Protein AF-A0A933CL09-F1 (afdb_monomer)

Radius of gyration: 15.56 Å; Cα contacts (8 Å, |Δi|>4): 297; chains: 1; bounding box: 41×34×43 Å

Secondary structure (DSSP, 8-state):
----SS---SS--TTHHHHHHHHSTTPPEEEE-STTEEEEEEEEEETTEEEEEEEEEE-S----TTSS--S---SSEEEEEEEEESSSSHHHIIIIISTT-HHHHHHHHHHHH--SSSPEEE-SSSS-SEEEEEEGGGS-GGGHHHHHHHHHHHHHHHHHHTSHHHHHHHSPPP-

Nearest PDB structures (foldseek):
  6stt-assembly1_A  TM=3.235E-01  e=5.084E+00  Human adenovirus 29
  8ofr-assembly7_T  TM=2.698E-01  e=4.500E+00  Human adenovirus 25
  8ofr-assembly2_F  TM=2.686E-01  e=4.500E+00  Human adenovirus 25
  8ofr-assembly4_L  TM=2.657E-01  e=4.234E+00  Human adenovirus 25
  8ofr-assembly8_X  TM=2.652E-01  e=4.234E+00  Human adenovirus 25

Sequence (175 aa):
MPLRGLARPPIPSSWLRELAAGYLLGYPSRAECRGGRWGYRFEKRLRRHRAGFFVGFLTRAPKWRGGPFATPCAPPECVVFAFLEPTAGGLRKRLVEGEGGDFRRAYDLLTKYTARWPRWEFREAQGPPLLRRVSLHEFPARQRAKYARNFFKETLALVVRSGLPAELLARPGGR

Foldseek 3Di:
DDDPPFQAAPDDCPCFVVLLCVLLPPFDWDFDRPQQWGFIWGWDAQAPKIKTKTWGWRRDDRPDPPAQCVDDDDPGKGKMFIAMPPLDDDLLCQQAVDDPRLLVLLLVQQCVVDVDPPHWDADSRHDGRIMTMDHLVVDDPVCSRVVSSVVRNVVSVSSSVSCSSVVVSPRDHDD

pLDDT: mean 85.9, std 14.64, range [35.69, 98.0]

Solvent-accessible surface area (backbone atoms only — not comparable to full-atom values): 9871 Å² total; per-residue (Å²): 135,88,84,78,95,53,70,64,65,100,49,86,59,85,63,53,61,61,58,48,48,75,61,44,69,96,39,59,74,44,83,38,65,59,88,37,34,34,39,36,35,29,47,47,62,46,52,93,29,38,38,38,37,41,46,37,29,34,45,40,62,70,91,49,90,82,38,72,65,76,61,92,68,66,54,45,21,45,36,39,32,37,39,52,38,65,72,64,56,72,66,45,45,51,35,40,59,34,87,85,4,56,54,44,53,22,48,60,50,46,48,72,76,36,85,56,84,71,45,74,46,79,31,71,75,56,50,43,39,36,35,38,52,47,47,50,80,80,36,60,80,95,44,31,51,59,52,51,52,49,53,50,53,55,52,44,51,48,46,50,72,40,43,44,61,57,56,63,64,70,48,71,58,50,129

Mean predicted aligned error: 6.06 Å

Structure (mmCIF, N/CA/C/O backbone):
data_AF-A0A933CL09-F1
#
_entry.id   AF-A0A933CL09-F1
#
loop_
_atom_site.group_PDB
_atom_site.id
_atom_site.type_symbol
_atom_site.label_atom_id
_atom_site.label_alt_id
_atom_site.label_comp_id
_atom_site.label_asym_id
_atom_site.label_entity_id
_atom_site.label_seq_id
_atom_site.pdbx_PDB_ins_code
_atom_site.Cartn_x
_atom_site.Cartn_y
_atom_site.Cartn_z
_atom_site.occupancy
_atom_site.B_iso_or_equiv
_atom_site.auth_seq_id
_atom_site.auth_comp_id
_atom_site.auth_asym_id
_atom_site.auth_atom_id
_atom_site.pdbx_PDB_model_num
ATOM 1 N N . MET A 1 1 ? -17.451 -1.406 -18.256 1.00 35.69 1 MET A N 1
ATOM 2 C CA . MET A 1 1 ? -17.320 0.021 -18.637 1.00 35.69 1 MET A CA 1
ATOM 3 C C . MET A 1 1 ? -15.860 0.326 -18.974 1.00 35.69 1 MET A C 1
ATOM 5 O O . MET A 1 1 ? -15.036 0.291 -18.063 1.00 35.69 1 MET A O 1
ATOM 9 N N . PRO A 1 2 ? -15.494 0.547 -20.249 1.00 37.09 2 PRO A N 1
ATOM 10 C CA . PRO A 1 2 ? -14.119 0.852 -20.633 1.00 37.09 2 PRO A CA 1
ATOM 11 C C . PRO A 1 2 ? -13.776 2.328 -20.360 1.00 37.09 2 PRO A C 1
ATOM 13 O O . PRO A 1 2 ? -14.470 3.245 -20.782 1.00 37.09 2 PRO A O 1
ATOM 16 N N . LEU A 1 3 ? -12.675 2.547 -19.641 1.00 44.91 3 LEU A N 1
ATOM 17 C CA . LEU A 1 3 ? -12.162 3.851 -19.207 1.00 44.91 3 LEU A CA 1
ATOM 18 C C . LEU A 1 3 ? -11.497 4.599 -20.389 1.00 44.91 3 LEU A C 1
ATOM 20 O O . LEU A 1 3 ? -10.321 4.342 -20.664 1.00 44.91 3 LEU A O 1
ATOM 24 N N . ARG A 1 4 ? -12.211 5.472 -21.118 1.00 37.56 4 ARG A N 1
ATOM 25 C CA . ARG A 1 4 ? -11.632 6.359 -22.160 1.00 37.56 4 ARG A CA 1
ATOM 26 C C . ARG A 1 4 ? -11.108 7.668 -21.534 1.00 37.56 4 ARG A C 1
ATOM 28 O O . ARG A 1 4 ? -11.739 8.210 -20.636 1.00 37.56 4 ARG A O 1
ATOM 3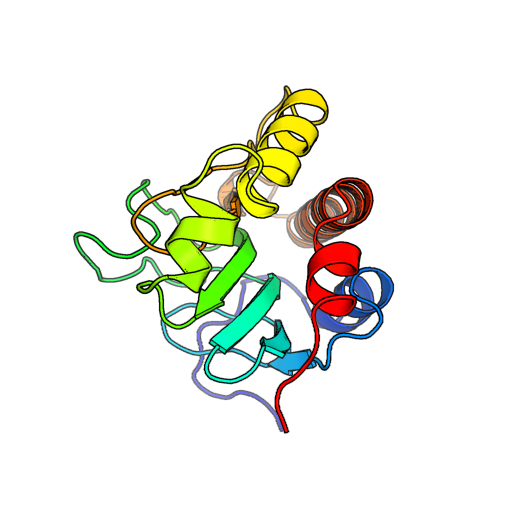5 N N . GLY A 1 5 ? -9.947 8.156 -21.989 1.00 49.12 5 GLY A N 1
ATOM 36 C CA . GLY A 1 5 ? -9.392 9.483 -21.644 1.00 49.12 5 GLY A CA 1
ATOM 37 C C . GLY A 1 5 ? -8.518 9.584 -20.382 1.00 49.12 5 GLY A C 1
ATOM 38 O O . GLY A 1 5 ? -7.959 10.642 -20.102 1.00 49.12 5 GLY A O 1
ATOM 39 N N . 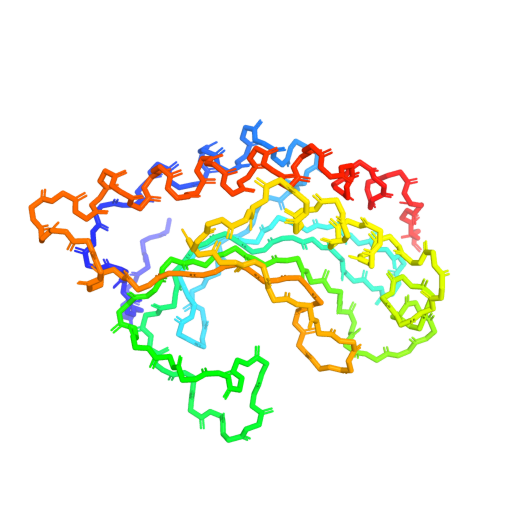LEU A 1 6 ? -8.358 8.501 -19.619 1.00 58.25 6 LEU A N 1
ATOM 40 C CA . LEU A 1 6 ? -7.544 8.488 -18.398 1.00 58.25 6 LEU A CA 1
ATOM 41 C C . LEU A 1 6 ? -6.155 7.934 -18.716 1.00 58.25 6 LEU A C 1
ATOM 43 O O . LEU A 1 6 ? -6.054 6.895 -19.367 1.00 58.25 6 LEU A O 1
ATOM 47 N N . ALA A 1 7 ? -5.098 8.624 -18.271 1.00 74.69 7 ALA A N 1
ATOM 48 C CA . ALA A 1 7 ? -3.725 8.145 -18.415 1.00 74.69 7 ALA A CA 1
ATOM 49 C C . ALA A 1 7 ? -3.626 6.762 -17.754 1.00 74.69 7 ALA A C 1
ATOM 51 O O . ALA A 1 7 ? -3.828 6.623 -16.549 1.00 74.69 7 ALA A O 1
ATOM 52 N N . ARG A 1 8 ? -3.421 5.728 -18.569 1.00 84.31 8 ARG A N 1
ATOM 53 C CA . ARG A 1 8 ? -3.253 4.345 -18.117 1.00 84.31 8 ARG A CA 1
ATOM 54 C C . ARG A 1 8 ? -1.772 4.089 -17.839 1.00 84.31 8 ARG A C 1
ATOM 56 O O . ARG A 1 8 ? -0.929 4.769 -18.427 1.00 84.31 8 ARG A O 1
ATOM 63 N N . PRO A 1 9 ? -1.428 3.120 -16.976 1.00 89.38 9 PRO A N 1
ATOM 64 C CA . PRO A 1 9 ? -0.048 2.663 -16.894 1.00 89.38 9 PRO A CA 1
ATOM 65 C C . PRO A 1 9 ? 0.405 2.119 -18.262 1.00 89.38 9 PRO A C 1
ATOM 67 O O . PRO A 1 9 ? -0.405 1.517 -18.970 1.00 89.38 9 PRO A O 1
ATOM 70 N N . PRO A 1 10 ? 1.686 2.273 -18.638 1.00 90.25 10 PRO A N 1
ATOM 71 C CA . PRO A 1 10 ? 2.214 1.815 -19.926 1.00 90.25 10 PRO A CA 1
ATOM 72 C C . PRO A 1 10 ? 2.480 0.297 -19.951 1.00 90.25 10 PRO A C 1
ATOM 74 O O . PRO A 1 10 ? 3.390 -0.165 -20.633 1.00 90.25 10 PRO A O 1
ATOM 77 N N . ILE A 1 11 ? 1.742 -0.484 -19.157 1.00 91.50 11 ILE A N 1
ATOM 78 C CA . ILE A 1 11 ? 1.872 -1.940 -19.054 1.00 91.50 11 ILE A CA 1
ATOM 79 C C . ILE A 1 11 ? 0.493 -2.599 -18.907 1.00 91.50 11 ILE A C 1
ATOM 81 O O . ILE A 1 11 ? -0.414 -1.985 -18.337 1.00 91.50 11 ILE A O 1
ATOM 85 N N . PRO A 1 12 ? 0.323 -3.859 -19.353 1.00 91.75 12 PRO A N 1
ATOM 86 C CA . PRO A 1 12 ? -0.889 -4.627 -19.087 1.00 91.75 12 PRO A CA 1
ATOM 87 C C . PRO A 1 12 ? -1.121 -4.810 -17.583 1.00 91.75 12 PRO A C 1
ATOM 89 O O . PRO A 1 12 ? -0.236 -5.266 -16.856 1.00 91.75 12 PRO A O 1
ATOM 92 N N . SER A 1 13 ? -2.325 -4.478 -17.120 1.00 91.44 13 SER A N 1
ATOM 93 C CA . SER A 1 13 ? -2.664 -4.396 -15.691 1.00 91.44 13 SER A CA 1
ATOM 94 C C . SER A 1 13 ? -4.053 -4.957 -15.349 1.00 91.44 13 SER A C 1
ATOM 96 O O . SER A 1 13 ? -4.591 -4.681 -14.276 1.00 91.44 13 SER A O 1
ATOM 98 N N . SER A 1 14 ? -4.645 -5.771 -16.233 1.00 92.88 14 SER A N 1
ATOM 99 C CA . SER A 1 14 ? -5.938 -6.441 -15.995 1.00 92.88 14 SER A CA 1
ATOM 100 C C . SER A 1 14 ? -5.918 -7.358 -14.765 1.00 92.88 14 SER A C 1
ATOM 102 O O . SER A 1 14 ? -6.913 -7.444 -14.052 1.00 92.88 14 SER A O 1
ATOM 104 N N . TRP A 1 15 ? -4.763 -7.958 -14.463 1.00 95.62 15 TRP A N 1
ATOM 105 C CA . TRP A 1 15 ? -4.525 -8.835 -13.309 1.00 95.62 15 TRP A CA 1
ATOM 106 C C . TRP A 1 15 ? -4.554 -8.117 -11.951 1.00 95.62 15 TRP A C 1
ATOM 108 O O . TRP A 1 15 ? -4.635 -8.770 -10.913 1.00 95.62 15 TRP A O 1
ATOM 118 N N . LEU A 1 16 ? -4.453 -6.784 -11.924 1.00 97.38 16 LEU A N 1
ATOM 119 C CA . LEU A 1 16 ? -4.204 -6.028 -10.693 1.00 97.38 16 LEU A CA 1
ATOM 120 C C . LEU A 1 16 ? -5.327 -6.182 -9.662 1.00 97.38 16 LEU A C 1
ATOM 122 O O . LEU A 1 16 ? -5.054 -6.341 -8.473 1.00 97.38 16 LEU A O 1
ATOM 126 N N . ARG A 1 17 ? -6.586 -6.136 -10.115 1.00 97.44 17 ARG A N 1
ATOM 127 C CA . ARG A 1 17 ? -7.751 -6.233 -9.226 1.00 97.44 17 ARG A CA 1
ATOM 128 C C . ARG A 1 17 ? -7.815 -7.590 -8.547 1.00 97.44 17 ARG A C 1
ATOM 130 O O . ARG A 1 17 ? -7.988 -7.643 -7.338 1.00 97.44 17 ARG A O 1
ATOM 137 N N . GLU A 1 18 ? -7.702 -8.651 -9.336 1.00 97.62 18 GLU A N 1
ATOM 138 C CA . GLU A 1 18 ? -7.786 -10.031 -8.861 1.00 97.62 18 GLU A CA 1
ATOM 139 C C . GLU A 1 18 ? -6.641 -10.344 -7.900 1.00 97.62 18 GLU A C 1
ATOM 141 O O . GLU A 1 18 ? -6.884 -10.829 -6.797 1.00 97.62 18 GLU A O 1
ATOM 146 N N . LEU A 1 19 ? -5.412 -9.949 -8.263 1.00 97.75 19 LEU A N 1
ATOM 147 C CA . LEU A 1 19 ? -4.256 -10.065 -7.380 1.00 97.75 19 LEU A CA 1
ATOM 148 C C . LEU A 1 19 ? -4.531 -9.390 -6.032 1.00 97.75 19 LEU A C 1
ATOM 150 O O . LEU A 1 19 ? -4.370 -10.020 -4.996 1.00 97.75 19 LEU A O 1
ATOM 154 N N . ALA A 1 20 ? -4.955 -8.125 -6.035 1.00 98.00 20 ALA A N 1
ATOM 155 C CA . ALA A 1 20 ? -5.194 -7.378 -4.804 1.00 98.00 20 ALA A CA 1
ATOM 156 C C . ALA A 1 20 ? -6.365 -7.931 -3.978 1.00 98.00 20 ALA A C 1
ATOM 158 O O . ALA A 1 20 ? -6.265 -7.990 -2.753 1.00 98.00 20 ALA A O 1
ATOM 159 N N . ALA A 1 21 ? -7.436 -8.386 -4.632 1.00 97.44 21 ALA A N 1
ATOM 160 C CA . ALA A 1 21 ? -8.586 -8.994 -3.970 1.00 97.44 21 ALA A CA 1
ATOM 161 C C . ALA A 1 21 ? -8.214 -10.276 -3.211 1.00 97.44 21 ALA A C 1
ATOM 163 O O . ALA A 1 21 ? -8.748 -10.500 -2.129 1.00 97.44 21 ALA A O 1
ATOM 164 N N . GLY A 1 22 ? -7.261 -11.066 -3.721 1.00 97.38 22 GLY A N 1
ATOM 165 C CA . GLY A 1 22 ? -6.762 -12.260 -3.029 1.00 97.38 22 GLY A CA 1
ATOM 166 C C . GLY A 1 22 ? -6.040 -11.971 -1.706 1.00 97.38 22 GLY A C 1
ATOM 167 O O . GLY A 1 22 ? -5.999 -12.837 -0.839 1.00 97.38 22 GLY A O 1
ATOM 168 N N . TYR A 1 23 ? -5.501 -10.760 -1.522 1.00 98.00 23 TYR A N 1
ATOM 169 C CA . TYR A 1 23 ? -4.834 -10.345 -0.278 1.00 98.00 23 TYR A CA 1
ATOM 170 C C . TYR A 1 23 ? -5.736 -9.510 0.638 1.00 98.00 23 TYR A C 1
ATOM 172 O O . TYR A 1 23 ? -5.621 -9.584 1.857 1.00 98.00 23 TYR A O 1
ATOM 180 N N . LEU A 1 24 ? -6.628 -8.697 0.072 1.00 97.56 24 LEU A N 1
ATOM 181 C CA . LEU A 1 24 ? -7.480 -7.757 0.808 1.00 97.56 24 LEU A CA 1
ATOM 182 C C . LEU A 1 24 ? -8.902 -8.307 0.978 1.00 97.56 24 LEU A C 1
ATOM 184 O O . LEU A 1 24 ? -9.890 -7.622 0.702 1.00 97.56 24 LEU A O 1
ATOM 188 N N . LEU A 1 25 ? -8.998 -9.562 1.422 1.00 94.75 25 LEU A N 1
ATOM 189 C CA . LEU A 1 25 ? -10.267 -10.250 1.658 1.00 94.75 25 LEU A CA 1
ATOM 190 C C . LEU A 1 25 ? -11.148 -9.453 2.631 1.00 94.75 25 LEU A C 1
ATOM 192 O O . LEU A 1 25 ? -10.664 -8.884 3.604 1.00 94.75 25 LEU A O 1
ATOM 196 N N . GLY A 1 26 ? -12.451 -9.389 2.350 1.00 93.12 26 GLY A N 1
ATOM 197 C CA . GLY A 1 26 ? -13.418 -8.629 3.152 1.00 93.12 26 GLY A CA 1
ATOM 198 C C . GLY A 1 26 ? -13.515 -7.135 2.816 1.00 93.12 26 GLY A C 1
ATOM 199 O O . GLY A 1 26 ? -14.426 -6.468 3.308 1.00 93.12 26 GLY A O 1
ATOM 200 N N . TYR A 1 27 ? -12.649 -6.602 1.947 1.00 96.38 27 TYR A N 1
ATOM 201 C CA . TYR A 1 27 ? -12.769 -5.230 1.453 1.00 96.38 27 TYR A CA 1
ATOM 202 C C . TYR A 1 27 ? -13.465 -5.170 0.087 1.00 96.38 27 TYR A C 1
ATOM 204 O O . TYR A 1 27 ? -12.954 -5.734 -0.886 1.00 96.38 27 TYR A O 1
ATOM 212 N N . PRO A 1 28 ? -14.578 -4.428 -0.058 1.00 94.81 28 PRO A N 1
ATOM 213 C CA . PRO A 1 28 ? -15.151 -4.172 -1.371 1.00 94.81 28 PRO A CA 1
ATOM 214 C C . PRO A 1 28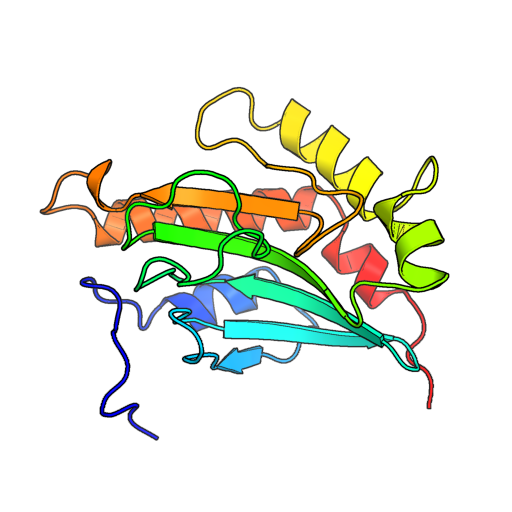 ? -14.192 -3.323 -2.216 1.00 94.81 28 PRO A C 1
ATOM 216 O O . PRO A 1 28 ? -13.642 -2.318 -1.757 1.00 94.81 28 PRO A O 1
ATOM 219 N N . SER A 1 29 ? -14.006 -3.732 -3.474 1.00 96.12 29 SER A N 1
ATOM 220 C CA . SER A 1 29 ? -13.111 -3.058 -4.417 1.00 96.12 29 SER A CA 1
ATOM 221 C C . SER A 1 29 ? -13.858 -2.056 -5.301 1.00 96.12 29 SER A C 1
ATOM 223 O O . SER A 1 29 ? -14.891 -2.403 -5.877 1.00 96.12 29 SER A O 1
ATOM 225 N N . ARG A 1 30 ? -13.288 -0.871 -5.531 1.00 95.75 30 ARG A N 1
ATOM 226 C CA . ARG A 1 30 ? -13.777 0.130 -6.491 1.00 95.75 30 ARG A CA 1
ATOM 227 C C . ARG A 1 30 ? -12.635 0.629 -7.372 1.00 95.75 30 ARG A C 1
ATOM 229 O O . ARG A 1 30 ? -11.574 0.971 -6.866 1.00 95.75 30 ARG A O 1
ATOM 236 N N . ALA A 1 31 ? -12.855 0.722 -8.683 1.00 94.75 31 ALA A N 1
ATOM 237 C CA . ALA A 1 31 ? -11.877 1.321 -9.591 1.00 94.75 31 ALA A CA 1
ATOM 238 C C . ALA A 1 31 ? -11.673 2.818 -9.282 1.00 94.75 31 ALA A C 1
ATOM 240 O O . ALA A 1 31 ? -12.639 3.565 -9.107 1.00 94.75 31 ALA A O 1
ATOM 241 N N . GLU A 1 32 ? -10.419 3.265 -9.259 1.00 91.62 32 GLU A N 1
ATOM 242 C CA . GLU A 1 32 ? -10.035 4.667 -9.105 1.00 91.62 32 GLU A CA 1
ATOM 243 C C . GLU A 1 32 ? -9.103 5.071 -10.248 1.00 91.62 32 GLU A C 1
ATOM 245 O O . GLU A 1 32 ? -8.039 4.491 -10.452 1.00 91.62 32 GLU A O 1
ATOM 250 N N . CYS A 1 33 ? -9.529 6.070 -11.018 1.00 88.56 33 CYS A N 1
ATOM 251 C CA . CYS A 1 33 ? -8.801 6.553 -12.190 1.00 88.56 33 CYS A CA 1
ATOM 252 C C . CYS A 1 33 ? -8.689 8.092 -12.219 1.00 88.56 33 CYS A C 1
ATOM 254 O O . CYS A 1 33 ? -8.598 8.697 -13.283 1.00 88.56 33 CYS A O 1
ATOM 256 N N . ARG A 1 34 ? -8.787 8.754 -11.057 1.00 84.00 34 ARG A N 1
ATOM 257 C CA . ARG A 1 34 ? -8.826 10.223 -10.930 1.00 84.00 34 ARG A CA 1
ATOM 258 C C . ARG A 1 34 ? -7.515 10.767 -10.364 1.00 84.00 34 ARG A C 1
ATOM 260 O O . ARG A 1 34 ? -6.805 10.076 -9.643 1.00 84.00 34 ARG A O 1
ATOM 267 N N . GLY A 1 35 ? -7.200 12.026 -10.680 1.00 78.94 35 GLY A N 1
ATOM 268 C CA . GLY A 1 35 ? -6.068 12.741 -10.073 1.00 78.94 35 GLY A CA 1
ATOM 269 C C . GLY A 1 35 ? -4.692 12.138 -10.373 1.00 78.94 35 GLY A C 1
ATOM 270 O O . GLY A 1 35 ? -3.792 12.247 -9.550 1.00 78.94 35 GLY A O 1
ATOM 271 N N . GLY A 1 36 ? -4.534 11.462 -11.517 1.00 86.62 36 GLY A N 1
ATOM 272 C CA . GLY A 1 36 ? -3.291 10.772 -11.876 1.00 86.62 36 GLY A CA 1
ATOM 273 C C . GLY A 1 36 ? -3.126 9.391 -11.235 1.00 86.62 36 GLY A C 1
ATOM 274 O O . GLY A 1 36 ? -2.138 8.724 -11.520 1.00 86.62 36 GLY A O 1
ATOM 275 N N . ARG A 1 37 ? -4.084 8.921 -10.429 1.00 90.06 37 ARG A N 1
ATOM 276 C CA . ARG A 1 37 ? -4.130 7.533 -9.952 1.00 90.06 37 ARG A CA 1
ATOM 277 C C . ARG A 1 37 ? -4.854 6.659 -10.965 1.00 90.06 37 ARG A C 1
ATOM 279 O O . ARG A 1 37 ? -5.876 7.081 -11.495 1.00 90.06 37 ARG A O 1
ATOM 286 N N . TRP A 1 38 ? -4.352 5.453 -11.201 1.00 94.06 38 TRP A N 1
ATOM 287 C CA . TRP A 1 38 ? -5.031 4.397 -11.952 1.00 94.06 38 TRP A CA 1
ATOM 288 C C . TRP A 1 38 ? -4.913 3.086 -11.176 1.00 94.06 38 TRP A C 1
ATOM 290 O O . TRP A 1 38 ? -3.805 2.609 -10.952 1.00 94.06 38 TRP A O 1
ATOM 300 N N . GLY A 1 39 ? -6.021 2.501 -10.733 1.00 96.06 39 GLY A N 1
ATOM 301 C CA . GLY A 1 39 ? -5.997 1.282 -9.928 1.00 96.06 39 GLY A CA 1
ATOM 302 C C . GLY A 1 39 ? -7.313 1.022 -9.213 1.00 96.06 39 GLY A C 1
ATOM 303 O O . GLY A 1 39 ? -8.386 1.333 -9.735 1.00 96.06 39 GLY A O 1
ATOM 304 N N . TYR A 1 40 ? -7.223 0.459 -8.011 1.00 97.44 40 TYR A N 1
ATOM 305 C CA . TYR A 1 40 ? -8.375 0.041 -7.221 1.00 97.44 40 TYR A CA 1
ATOM 306 C C . TYR A 1 40 ? -8.231 0.468 -5.761 1.00 97.44 40 TYR A C 1
ATOM 308 O O . TYR A 1 40 ? -7.160 0.342 -5.168 1.00 97.44 40 TYR A O 1
ATOM 316 N N . ARG A 1 41 ? -9.334 0.942 -5.181 1.00 97.19 41 ARG A N 1
ATOM 317 C CA . ARG A 1 41 ? -9.503 1.128 -3.739 1.00 97.19 41 ARG A CA 1
ATOM 318 C C . ARG A 1 41 ? -10.201 -0.084 -3.150 1.00 97.19 41 ARG A C 1
ATOM 320 O O . ARG A 1 41 ? -11.175 -0.557 -3.726 1.00 97.19 41 ARG A O 1
ATOM 327 N N . PHE A 1 42 ? -9.740 -0.519 -1.993 1.00 97.94 42 PHE A N 1
ATOM 328 C CA . PHE A 1 42 ? -10.314 -1.571 -1.167 1.00 97.94 42 PHE A CA 1
ATOM 329 C C . PHE A 1 42 ? -10.651 -0.930 0.170 1.00 97.94 42 PHE A C 1
ATOM 331 O O . PHE A 1 42 ? -9.737 -0.597 0.921 1.00 97.94 42 PHE A O 1
ATOM 338 N N . GLU A 1 43 ? -11.928 -0.652 0.435 1.00 95.69 43 GLU A N 1
ATOM 339 C CA . GLU A 1 43 ? -12.293 0.272 1.516 1.00 95.69 43 GLU A CA 1
ATOM 340 C C . GLU A 1 43 ? -13.481 -0.178 2.354 1.00 95.69 43 GLU A C 1
ATOM 342 O O . GLU A 1 43 ? -14.441 -0.748 1.850 1.00 95.69 43 GLU A O 1
ATOM 347 N N . LYS A 1 44 ? -13.425 0.124 3.651 1.00 93.06 44 LYS A N 1
ATOM 348 C CA . LYS A 1 44 ? -14.512 -0.094 4.603 1.00 93.06 44 LYS A CA 1
ATOM 349 C C . LYS A 1 44 ? -14.893 1.229 5.257 1.00 93.06 44 LYS A C 1
ATOM 351 O O . LYS A 1 44 ? -14.052 2.095 5.516 1.00 93.06 44 LYS A O 1
ATOM 356 N N . ARG A 1 45 ? -16.179 1.372 5.572 1.00 91.31 45 ARG A N 1
ATOM 357 C CA . ARG A 1 45 ? -16.691 2.487 6.368 1.00 91.31 45 ARG A CA 1
ATOM 358 C C . ARG A 1 45 ? -16.500 2.227 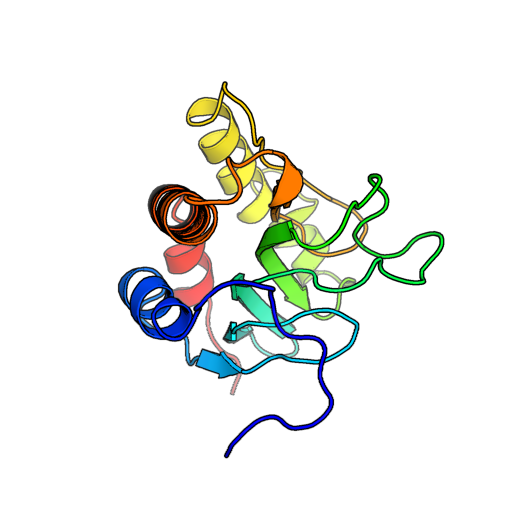7.867 1.00 91.31 45 ARG A C 1
ATOM 360 O O . ARG A 1 45 ? -16.960 1.219 8.395 1.00 91.31 45 ARG A O 1
ATOM 367 N N . LEU A 1 46 ? -15.872 3.179 8.552 1.00 87.00 46 LEU A N 1
ATOM 368 C CA . LEU A 1 46 ? -15.672 3.220 10.001 1.00 87.00 46 LEU A CA 1
ATOM 369 C C . LEU A 1 46 ? -16.453 4.413 10.580 1.00 87.00 46 LEU A C 1
ATOM 371 O O . LEU A 1 46 ? -15.913 5.503 10.790 1.00 87.00 46 LEU A O 1
ATOM 375 N N . ARG A 1 47 ? -17.761 4.232 10.802 1.00 84.50 47 ARG A N 1
ATOM 376 C CA . ARG A 1 47 ? -18.710 5.303 11.180 1.00 84.50 47 ARG A CA 1
ATOM 377 C C . ARG A 1 47 ? -18.710 6.450 10.150 1.00 84.50 47 ARG A C 1
ATOM 379 O O . ARG A 1 47 ? -19.170 6.277 9.023 1.00 84.50 47 ARG A O 1
ATOM 386 N N . ARG A 1 48 ? -18.182 7.621 10.526 1.00 86.56 48 ARG A N 1
ATOM 387 C CA . ARG A 1 48 ? -18.031 8.813 9.670 1.00 86.56 48 ARG A CA 1
ATOM 388 C C . ARG A 1 48 ? -16.735 8.818 8.845 1.00 86.56 48 ARG A C 1
ATOM 390 O O . ARG A 1 48 ? -16.517 9.752 8.086 1.00 86.56 48 ARG A O 1
ATOM 397 N N . HIS A 1 49 ? -15.897 7.792 8.985 1.00 89.75 49 HIS A N 1
ATOM 398 C CA . HIS A 1 49 ? -14.605 7.685 8.309 1.00 89.75 49 HIS A CA 1
ATOM 399 C C . HIS A 1 49 ? -14.610 6.550 7.285 1.00 89.75 49 HIS A C 1
ATOM 401 O O . HIS A 1 49 ? -15.458 5.653 7.318 1.00 89.75 49 HIS A O 1
ATOM 407 N N . ARG A 1 50 ? -13.625 6.563 6.393 1.00 92.56 50 ARG A N 1
ATOM 408 C CA . ARG A 1 50 ? -13.287 5.456 5.500 1.00 92.56 50 ARG A CA 1
ATOM 409 C C . ARG A 1 50 ? -11.837 5.088 5.716 1.00 92.56 50 ARG A C 1
ATOM 411 O O . ARG A 1 50 ? -10.986 5.967 5.799 1.00 92.56 50 ARG A O 1
ATOM 418 N N . ALA A 1 51 ? -11.566 3.799 5.797 1.00 93.94 51 ALA A N 1
ATOM 419 C CA . ALA A 1 51 ? -10.210 3.289 5.866 1.00 93.94 51 ALA A CA 1
ATOM 420 C C . ALA A 1 51 ? -10.049 2.161 4.862 1.00 93.94 51 ALA A C 1
ATOM 422 O O . ALA A 1 51 ? -11.010 1.451 4.544 1.00 93.94 51 ALA A O 1
ATOM 423 N N . GLY A 1 52 ? -8.837 1.994 4.363 1.00 96.00 52 GLY A N 1
ATOM 424 C CA . GLY A 1 52 ? -8.581 0.967 3.377 1.00 96.00 52 GLY A CA 1
ATOM 425 C C . GLY A 1 52 ? -7.260 1.150 2.674 1.00 96.00 52 GLY A C 1
ATOM 426 O O . GLY A 1 52 ? -6.348 1.798 3.182 1.00 96.00 52 GLY A O 1
ATOM 427 N N . PHE A 1 53 ? -7.186 0.570 1.485 1.00 97.94 53 PHE A N 1
ATOM 428 C CA . PHE A 1 53 ? -5.971 0.485 0.699 1.00 97.94 53 PHE A CA 1
ATOM 429 C C . PHE A 1 53 ? -6.234 0.924 -0.733 1.00 97.94 53 PHE A C 1
ATOM 431 O O . PHE A 1 53 ? -7.271 0.606 -1.314 1.00 97.94 53 PHE A O 1
ATOM 438 N N . PHE A 1 54 ? -5.284 1.635 -1.320 1.00 97.25 54 PHE A N 1
ATOM 439 C CA . PHE A 1 54 ? -5.203 1.814 -2.760 1.00 97.25 54 PHE A CA 1
ATOM 440 C C . PHE A 1 54 ? -4.084 0.939 -3.305 1.00 97.25 54 PHE A C 1
ATOM 442 O O . PHE A 1 54 ? -2.991 0.899 -2.740 1.00 97.25 54 PHE A O 1
ATOM 449 N N . VAL A 1 55 ? -4.358 0.280 -4.427 1.00 98.00 55 VAL A N 1
ATOM 450 C CA . VAL A 1 55 ? -3.405 -0.557 -5.150 1.00 98.00 55 VAL A CA 1
ATOM 451 C C . VAL A 1 55 ? -3.455 -0.162 -6.619 1.00 98.00 55 VAL A C 1
ATOM 453 O O . VAL A 1 55 ? -4.496 -0.290 -7.272 1.00 98.00 55 VAL A O 1
ATOM 456 N N . GLY A 1 56 ? -2.340 0.328 -7.154 1.00 96.75 56 GLY A N 1
ATOM 457 C CA . GLY A 1 56 ? -2.259 0.682 -8.564 1.00 96.75 56 GLY A CA 1
ATOM 458 C C . GLY A 1 56 ? -1.076 1.555 -8.909 1.00 96.75 56 GLY A C 1
ATOM 459 O O . GLY A 1 56 ? 0.016 1.368 -8.393 1.00 96.75 56 GLY A O 1
ATOM 460 N N . PHE A 1 57 ? -1.289 2.482 -9.829 1.00 95.00 57 PHE A N 1
ATOM 461 C CA . PHE A 1 57 ? -0.238 3.265 -10.446 1.00 95.00 57 PHE A CA 1
ATOM 462 C C . PHE A 1 57 ? -0.479 4.758 -10.272 1.00 95.00 57 PHE A C 1
ATOM 464 O O . PHE A 1 57 ? -1.614 5.235 -10.378 1.00 95.00 57 PHE A O 1
ATOM 471 N N . LEU A 1 58 ? 0.606 5.501 -10.081 1.00 91.81 58 LEU A N 1
ATOM 472 C CA . LEU A 1 58 ? 0.642 6.928 -10.375 1.00 91.81 58 LEU A CA 1
ATOM 473 C C . LEU A 1 58 ? 1.038 7.078 -11.843 1.00 91.81 58 LEU A C 1
ATOM 475 O O . LEU A 1 58 ? 2.051 6.543 -12.275 1.00 91.81 58 LEU A O 1
ATOM 479 N N . THR A 1 59 ? 0.218 7.770 -12.623 1.00 89.81 59 THR A N 1
ATOM 480 C CA . THR A 1 59 ? 0.357 7.923 -14.085 1.00 89.81 59 THR A CA 1
ATOM 481 C C . THR A 1 59 ? 0.686 9.353 -14.496 1.00 89.81 59 THR A C 1
ATOM 483 O O . THR A 1 59 ? 1.024 9.613 -15.647 1.00 89.81 59 THR A O 1
ATOM 486 N N . ARG A 1 60 ? 0.595 10.293 -13.554 1.00 82.75 60 ARG A N 1
ATOM 487 C CA . ARG A 1 60 ? 0.990 11.693 -13.703 1.00 82.75 60 ARG A CA 1
ATOM 488 C C . ARG A 1 60 ? 1.584 12.166 -12.392 1.00 82.75 60 ARG A C 1
ATOM 490 O O . ARG A 1 60 ? 1.168 11.695 -11.333 1.00 82.75 60 ARG A O 1
ATOM 497 N N . ALA A 1 61 ? 2.519 13.108 -12.474 1.00 72.50 61 ALA A N 1
ATOM 498 C CA . ALA A 1 61 ? 3.041 13.742 -11.282 1.00 72.50 61 ALA A CA 1
ATOM 499 C C . ALA A 1 61 ? 1.869 14.499 -10.641 1.00 72.50 61 ALA A C 1
ATOM 501 O O . ALA A 1 61 ? 1.138 15.203 -11.353 1.00 72.50 61 ALA A O 1
ATOM 502 N N . PRO A 1 62 ? 1.614 14.329 -9.337 1.00 63.84 62 PRO A N 1
ATOM 503 C CA . PRO A 1 62 ? 0.603 15.132 -8.677 1.00 63.84 62 PRO A CA 1
ATOM 504 C C . PRO A 1 62 ? 0.987 16.612 -8.832 1.00 63.84 62 PRO A C 1
ATOM 506 O O . PRO A 1 62 ? 2.078 17.010 -8.446 1.00 63.84 62 PRO A O 1
ATOM 509 N N . LYS A 1 63 ? 0.090 17.444 -9.384 1.00 54.97 63 LYS A N 1
ATOM 510 C CA . LYS A 1 63 ? 0.304 18.900 -9.569 1.00 54.97 63 LYS A CA 1
ATOM 511 C C . LYS A 1 63 ? 0.395 19.691 -8.247 1.00 54.97 63 LYS A C 1
ATOM 513 O O . LYS A 1 63 ? 0.383 20.917 -8.254 1.00 54.97 63 LYS A O 1
ATOM 518 N N . TRP A 1 64 ? 0.437 19.009 -7.110 1.00 50.81 64 TRP A N 1
ATOM 519 C CA . TRP A 1 64 ? 0.278 19.602 -5.792 1.00 50.81 64 TRP A CA 1
ATOM 520 C C . TRP A 1 64 ? 1.647 19.895 -5.174 1.00 50.81 64 TRP A C 1
ATOM 522 O O . TRP A 1 64 ? 2.321 18.972 -4.717 1.00 50.81 64 TRP A O 1
ATOM 532 N N . ARG A 1 65 ? 2.033 21.177 -5.085 1.00 39.81 65 ARG A N 1
ATOM 533 C CA . ARG A 1 65 ? 3.015 21.611 -4.077 1.00 39.81 65 ARG A CA 1
ATOM 534 C C . ARG A 1 65 ? 2.381 21.335 -2.705 1.00 39.81 65 ARG A C 1
ATOM 536 O O . ARG A 1 65 ? 1.338 21.901 -2.406 1.00 39.81 65 ARG A O 1
ATOM 543 N N . GLY A 1 66 ? 2.938 20.406 -1.927 1.00 46.09 66 GLY A N 1
ATOM 544 C CA . GLY A 1 66 ? 2.392 20.018 -0.614 1.00 46.09 66 GLY A CA 1
ATOM 545 C C . GLY A 1 66 ? 1.283 18.956 -0.635 1.00 46.09 66 GLY A C 1
ATOM 546 O O . GLY A 1 66 ? 0.584 18.774 0.355 1.00 46.09 66 GLY A O 1
ATOM 547 N N . GLY A 1 67 ? 1.094 18.240 -1.749 1.00 46.94 67 GLY A N 1
ATOM 548 C CA . GLY A 1 67 ? 0.190 17.087 -1.781 1.00 46.94 67 GLY A CA 1
ATOM 549 C C . GLY A 1 67 ? 0.712 15.903 -0.956 1.00 46.94 67 GLY A C 1
ATOM 550 O O . GLY A 1 67 ? 1.870 15.885 -0.541 1.00 46.94 67 GLY A O 1
ATOM 551 N N . PRO A 1 68 ? -0.094 14.840 -0.788 1.00 49.97 68 PRO A N 1
ATOM 552 C CA . PRO A 1 68 ? 0.250 13.659 -0.003 1.00 49.97 68 PRO A CA 1
ATOM 553 C C . PRO A 1 68 ? 1.320 12.782 -0.676 1.00 49.97 68 PRO A C 1
ATOM 555 O O . PRO A 1 68 ? 1.276 11.574 -0.537 1.00 49.97 68 PRO A O 1
ATOM 558 N N . PHE A 1 69 ? 2.222 13.342 -1.477 1.00 53.75 69 PHE A N 1
ATOM 559 C CA . PHE A 1 69 ? 3.344 12.694 -2.157 1.00 53.75 69 PHE A CA 1
ATOM 560 C C . PHE A 1 69 ? 4.457 13.743 -2.320 1.00 53.75 69 PHE A C 1
ATOM 562 O O . PHE A 1 69 ? 4.859 14.056 -3.434 1.00 53.75 69 PHE A O 1
ATOM 569 N N . ALA A 1 70 ? 4.876 14.360 -1.209 1.00 47.00 70 ALA A N 1
ATOM 570 C CA . ALA A 1 70 ? 5.876 15.436 -1.183 1.00 47.00 70 ALA A CA 1
ATOM 571 C C . ALA A 1 70 ? 7.275 14.988 -1.656 1.00 47.00 70 ALA A C 1
ATOM 573 O O . ALA A 1 70 ? 8.110 15.811 -2.016 1.00 47.00 70 ALA A O 1
ATOM 574 N N . THR A 1 71 ? 7.519 13.682 -1.683 1.00 58.06 71 THR A N 1
ATOM 575 C CA . THR A 1 71 ? 8.723 13.062 -2.227 1.00 58.06 71 THR A CA 1
ATOM 576 C C . THR A 1 71 ? 8.695 13.130 -3.767 1.00 58.06 71 THR A C 1
ATOM 578 O O . THR A 1 71 ? 7.650 12.808 -4.346 1.00 58.06 71 THR A O 1
ATOM 581 N N . PRO A 1 72 ? 9.801 13.487 -4.458 1.00 64.44 72 PRO A N 1
ATOM 582 C CA . PRO A 1 72 ? 9.848 13.539 -5.920 1.00 64.44 72 PRO A CA 1
ATOM 583 C C . PRO A 1 72 ? 9.232 12.284 -6.550 1.00 64.44 72 PRO A C 1
ATOM 585 O O . PRO A 1 72 ? 9.475 11.160 -6.105 1.00 64.44 72 PRO A O 1
ATOM 588 N N . CYS A 1 73 ? 8.352 12.485 -7.527 1.00 68.00 73 CYS A N 1
ATOM 589 C CA . CYS A 1 73 ? 7.622 11.428 -8.213 1.00 68.00 73 CYS A CA 1
ATOM 590 C C . CYS A 1 73 ? 8.001 11.475 -9.690 1.00 68.00 73 CYS A C 1
ATOM 592 O O . CYS A 1 73 ? 7.871 12.527 -10.319 1.00 68.00 73 CYS A O 1
ATOM 594 N N . ALA A 1 74 ? 8.433 10.340 -10.240 1.00 78.25 74 ALA A N 1
ATOM 595 C CA . ALA A 1 74 ? 8.741 10.175 -11.659 1.00 78.25 74 ALA A CA 1
ATOM 596 C C . ALA A 1 74 ? 7.793 9.125 -12.260 1.00 78.25 74 ALA A C 1
ATOM 598 O O . ALA A 1 74 ? 8.185 7.967 -12.453 1.00 78.25 74 ALA A O 1
ATOM 599 N N . PRO A 1 75 ? 6.522 9.496 -12.520 1.00 82.75 75 PRO A N 1
ATOM 600 C CA . PRO A 1 75 ? 5.562 8.575 -13.093 1.00 82.75 75 PRO A CA 1
ATOM 601 C C . PRO A 1 75 ? 6.045 8.006 -14.439 1.00 82.75 75 PRO A C 1
ATOM 603 O O . PRO A 1 75 ? 6.746 8.683 -15.195 1.00 82.75 75 PRO A O 1
ATOM 606 N N . PRO A 1 76 ? 5.618 6.782 -14.780 1.00 90.50 76 PRO A N 1
ATOM 607 C CA . PRO A 1 76 ? 4.653 5.987 -14.031 1.00 90.50 76 PRO A CA 1
ATOM 608 C C . PRO A 1 76 ? 5.283 5.212 -12.865 1.00 90.50 76 PRO A C 1
ATOM 610 O O . PRO A 1 76 ? 6.331 4.594 -13.018 1.00 90.50 76 PRO A O 1
ATOM 613 N N . GLU A 1 77 ? 4.621 5.208 -11.708 1.00 93.00 77 GLU A N 1
ATOM 614 C CA . GLU A 1 77 ? 5.072 4.500 -10.498 1.00 93.00 77 GLU A CA 1
ATOM 615 C C . GLU A 1 77 ? 4.056 3.439 -10.089 1.00 93.00 77 GLU A C 1
ATOM 617 O O . GLU A 1 77 ? 2.850 3.691 -10.135 1.00 93.00 77 GLU A O 1
ATOM 622 N N . CYS A 1 78 ? 4.526 2.275 -9.643 1.00 95.50 78 CYS A N 1
ATOM 623 C CA . CYS A 1 78 ? 3.700 1.347 -8.878 1.00 95.50 78 CYS A CA 1
ATOM 624 C C . CYS A 1 78 ? 3.521 1.906 -7.467 1.00 95.50 78 CYS A C 1
ATOM 626 O O . CYS A 1 78 ? 4.482 2.386 -6.871 1.00 95.50 78 CYS A O 1
ATOM 628 N N . VAL A 1 79 ? 2.316 1.818 -6.911 1.00 94.81 79 VAL A N 1
ATOM 629 C CA . VAL A 1 79 ? 2.010 2.355 -5.589 1.00 94.81 79 VAL A CA 1
ATOM 630 C C . VAL A 1 79 ? 0.988 1.497 -4.842 1.00 94.81 79 VAL A C 1
ATOM 632 O O . VAL A 1 79 ? -0.050 1.097 -5.376 1.00 94.81 79 VAL A O 1
ATOM 635 N N . VAL A 1 80 ? 1.275 1.254 -3.568 1.00 96.75 80 VAL A N 1
ATOM 636 C CA . VAL A 1 80 ? 0.321 0.741 -2.587 1.00 96.75 80 VAL A CA 1
ATOM 637 C C . VAL A 1 80 ? 0.317 1.689 -1.405 1.00 96.75 80 VAL A C 1
ATOM 639 O O . VAL A 1 80 ? 1.378 2.030 -0.885 1.00 96.75 80 VAL A O 1
ATOM 642 N N . PHE A 1 81 ? -0.859 2.118 -0.965 1.00 95.50 81 PHE A N 1
ATOM 643 C CA . PHE A 1 81 ? -0.964 2.907 0.255 1.00 95.50 81 PHE A CA 1
ATOM 644 C C . PHE A 1 81 ? -2.173 2.517 1.084 1.00 95.50 81 PHE A C 1
ATOM 646 O O . PHE A 1 81 ? -3.218 2.179 0.533 1.00 95.50 81 PHE A O 1
ATOM 653 N N . ALA A 1 82 ? -2.036 2.606 2.403 1.00 96.31 82 ALA A N 1
ATOM 654 C CA . ALA A 1 82 ? -3.158 2.537 3.323 1.00 96.31 82 ALA A CA 1
ATOM 655 C C . ALA A 1 82 ? -3.621 3.963 3.640 1.00 96.31 82 ALA A C 1
ATOM 657 O O . ALA A 1 82 ? -2.799 4.855 3.855 1.00 96.31 82 ALA A O 1
ATOM 658 N N . PHE A 1 83 ? -4.928 4.195 3.653 1.00 93.44 83 PHE A N 1
ATOM 659 C CA . PHE A 1 83 ? -5.514 5.509 3.886 1.00 93.44 83 PHE A CA 1
ATOM 660 C C . PHE A 1 83 ? -6.528 5.489 5.026 1.00 93.44 83 PHE A C 1
ATOM 662 O O . PHE A 1 83 ? -7.146 4.468 5.334 1.00 93.44 83 PHE A O 1
ATOM 669 N N . LEU A 1 84 ? -6.720 6.673 5.601 1.00 91.75 84 LEU A N 1
ATOM 670 C CA . LEU A 1 84 ? -7.793 7.003 6.522 1.00 91.75 84 LEU A CA 1
ATOM 671 C C . LEU A 1 84 ? -8.345 8.373 6.118 1.00 91.75 84 LEU A C 1
ATOM 673 O O . LEU A 1 84 ? -7.600 9.351 6.057 1.00 91.75 84 LEU A O 1
ATOM 677 N N . GLU A 1 85 ? -9.636 8.424 5.814 1.00 90.31 85 GLU A N 1
ATOM 678 C CA . GLU A 1 85 ? -10.344 9.617 5.358 1.00 90.31 85 GLU A CA 1
ATOM 679 C C . GLU A 1 85 ? -11.531 9.922 6.292 1.00 90.31 85 GLU A C 1
ATOM 681 O O . GLU A 1 85 ? -12.262 8.995 6.655 1.00 90.31 85 GLU A O 1
ATOM 686 N N . PRO A 1 86 ? -11.777 11.193 6.660 1.00 85.00 86 PRO A N 1
ATOM 687 C CA . PRO A 1 86 ? -10.950 12.369 6.366 1.00 85.00 86 PRO A CA 1
ATOM 688 C C . PRO A 1 86 ? -9.553 12.301 7.012 1.00 85.00 86 PRO A C 1
ATOM 690 O O . PRO A 1 86 ? -9.337 11.590 7.990 1.00 85.00 86 PRO A O 1
ATOM 693 N N . THR A 1 87 ? -8.594 13.049 6.454 1.00 80.00 87 THR A N 1
ATOM 694 C CA . THR A 1 87 ? -7.180 13.061 6.882 1.00 80.00 87 THR A CA 1
ATOM 695 C C . THR A 1 87 ? -6.931 13.857 8.167 1.00 80.00 87 THR A C 1
ATOM 697 O O . THR A 1 87 ? -5.788 14.170 8.471 1.00 80.00 87 TH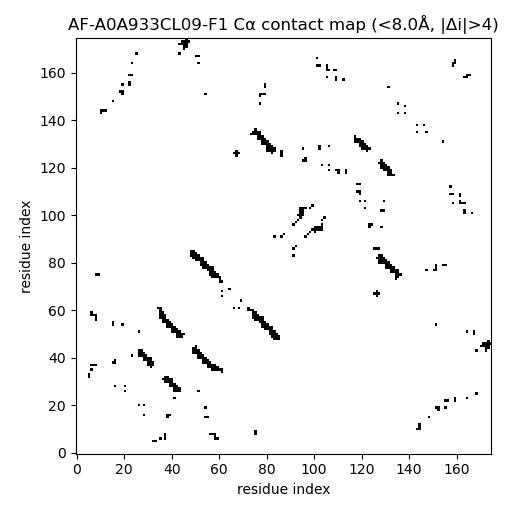R A O 1
ATOM 700 N N . ALA A 1 88 ? -7.978 14.190 8.920 1.00 75.50 88 ALA A N 1
ATOM 701 C CA . ALA A 1 88 ? -7.912 14.918 10.179 1.00 75.50 88 ALA A CA 1
ATOM 702 C C . ALA A 1 88 ? -8.990 14.397 11.141 1.00 75.50 88 ALA A C 1
ATOM 704 O O . ALA A 1 88 ? -10.005 13.843 10.713 1.00 75.50 88 ALA A O 1
ATOM 705 N N . GLY A 1 89 ? -8.774 14.591 12.443 1.00 81.56 89 GLY A N 1
ATOM 706 C CA . GLY A 1 89 ? -9.732 14.250 13.497 1.00 81.56 89 GLY A CA 1
ATOM 707 C C . GLY A 1 89 ? -9.239 13.172 14.464 1.00 81.56 89 GLY A C 1
ATOM 708 O O . GLY A 1 89 ? -8.181 12.570 14.285 1.00 81.56 89 GLY A O 1
ATOM 709 N N . GLY A 1 90 ? -10.028 12.919 15.513 1.00 84.81 90 GLY A N 1
ATOM 710 C CA . GLY A 1 90 ? -9.629 12.048 16.627 1.00 84.81 90 GLY A CA 1
ATOM 711 C C . GLY A 1 90 ? -9.307 10.606 16.222 1.00 84.81 90 GLY A C 1
ATOM 712 O O . GLY A 1 90 ? -8.459 9.969 16.841 1.00 84.81 90 GLY A O 1
ATOM 713 N N . LEU A 1 91 ? -9.922 10.089 15.150 1.00 84.94 91 LEU A N 1
ATOM 714 C CA . LEU A 1 91 ? -9.604 8.746 14.664 1.00 84.94 91 LEU A CA 1
ATOM 715 C C . LEU A 1 91 ? -8.194 8.673 14.068 1.00 84.94 91 LEU A C 1
ATOM 717 O O . LEU A 1 91 ? -7.501 7.690 14.309 1.00 84.94 91 LEU A O 1
ATOM 721 N N . ARG A 1 92 ? -7.751 9.707 13.342 1.00 86.88 92 ARG A N 1
ATOM 722 C CA . ARG A 1 92 ? -6.372 9.783 12.846 1.00 86.88 92 ARG A CA 1
ATOM 723 C C . ARG A 1 92 ? -5.390 9.903 14.003 1.00 86.88 92 ARG A C 1
ATOM 725 O O . ARG A 1 92 ? -4.454 9.113 14.058 1.00 86.88 92 ARG A O 1
ATOM 732 N N . LYS A 1 93 ? -5.673 10.792 14.963 1.00 86.56 93 LYS A N 1
ATOM 733 C CA . LYS A 1 93 ? -4.866 10.917 16.185 1.00 86.56 93 LYS A CA 1
ATOM 734 C C . LYS A 1 93 ? -4.670 9.567 16.865 1.00 86.56 93 LYS A C 1
ATOM 736 O O . LYS A 1 93 ? -3.559 9.207 17.206 1.00 86.56 93 LYS A O 1
ATOM 741 N N . ARG A 1 94 ? -5.734 8.773 16.989 1.00 87.06 94 ARG A N 1
ATOM 742 C CA . ARG A 1 94 ? -5.672 7.461 17.642 1.00 87.06 94 ARG A CA 1
ATOM 743 C C . ARG A 1 94 ? -4.985 6.372 16.813 1.00 87.06 94 ARG A C 1
ATOM 745 O O . ARG A 1 94 ? -4.284 5.545 17.376 1.00 87.06 94 ARG A O 1
ATOM 752 N N . LEU A 1 95 ? -5.257 6.294 15.510 1.00 88.50 95 LEU A N 1
ATOM 753 C CA . LEU A 1 95 ? -4.798 5.167 14.682 1.00 88.50 95 LEU A CA 1
ATOM 754 C C . LEU A 1 95 ? -3.434 5.397 14.032 1.00 88.50 95 LEU A C 1
ATOM 756 O O . LEU A 1 95 ? -2.786 4.429 13.640 1.00 88.50 95 LEU A O 1
ATOM 760 N N . VAL A 1 96 ? -3.034 6.656 13.873 1.00 87.38 96 VAL A N 1
ATOM 761 C CA . VAL A 1 96 ? -1.838 7.055 13.127 1.00 87.38 96 VAL A CA 1
ATOM 762 C C . VAL A 1 96 ? -0.843 7.760 14.040 1.00 87.38 96 VAL A C 1
ATOM 764 O O . VAL A 1 96 ? 0.287 7.305 14.162 1.00 87.38 96 VAL A O 1
ATOM 767 N N . GLU A 1 97 ? -1.252 8.859 14.675 1.00 85.38 97 GLU A N 1
ATOM 768 C CA . GLU A 1 97 ? -0.316 9.745 15.383 1.00 85.38 97 GLU A CA 1
ATOM 769 C C . GLU A 1 97 ? 0.056 9.205 16.772 1.00 85.38 97 GLU A C 1
ATOM 771 O O . GLU A 1 97 ? 1.219 9.273 17.159 1.00 85.38 97 GLU A O 1
ATOM 776 N N . GLY A 1 98 ? -0.909 8.631 17.491 1.00 84.19 98 GLY A N 1
ATOM 777 C CA . GLY A 1 98 ? -0.758 8.159 18.863 1.00 84.19 98 GLY A CA 1
ATOM 778 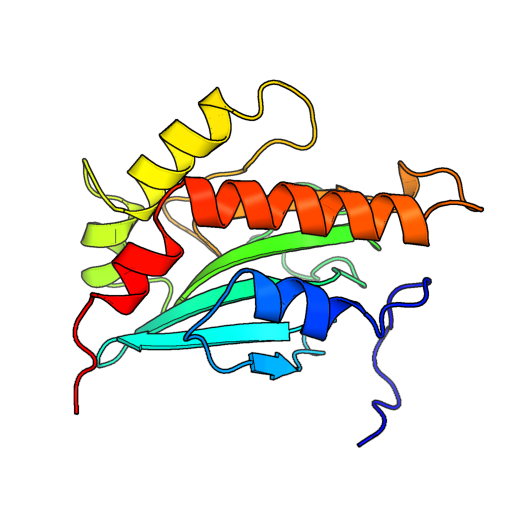C C . GLY A 1 98 ? 0.169 6.954 19.001 1.00 84.19 98 GLY A C 1
ATOM 779 O O . GLY A 1 98 ? 0.317 6.139 18.083 1.00 84.19 98 GLY A O 1
ATOM 780 N N . GLU A 1 99 ? 0.770 6.827 20.183 1.00 80.38 99 GLU A N 1
ATOM 781 C CA . GLU A 1 99 ? 1.552 5.648 20.550 1.00 80.38 99 GLU A CA 1
ATOM 782 C C . GLU A 1 99 ? 0.711 4.375 20.437 1.00 80.38 99 GLU A C 1
ATOM 784 O O . GLU A 1 99 ? -0.457 4.328 20.826 1.00 80.38 99 GLU A O 1
ATOM 789 N N . GLY A 1 100 ? 1.297 3.337 19.838 1.00 82.31 100 GLY A N 1
ATOM 790 C CA . GLY A 1 100 ? 0.605 2.071 19.601 1.00 82.31 100 GLY A CA 1
ATOM 791 C C . GLY A 1 100 ? -0.512 2.124 18.548 1.00 82.31 100 GLY A C 1
ATOM 792 O O . GLY A 1 100 ? -1.207 1.124 18.366 1.00 82.31 100 GLY A O 1
ATOM 793 N N . GLY A 1 101 ? -0.689 3.234 17.821 1.00 88.38 101 GLY A N 1
ATOM 794 C CA . GLY A 1 101 ? -1.654 3.317 16.722 1.00 88.38 101 GLY A CA 1
ATOM 795 C C . GLY A 1 101 ? -1.421 2.228 15.667 1.00 88.38 101 GLY A C 1
ATOM 796 O O . GLY A 1 101 ? -0.279 1.920 15.325 1.00 88.38 101 GLY A O 1
ATOM 797 N N . ASP A 1 102 ? -2.494 1.627 15.142 1.00 92.44 102 ASP A N 1
ATOM 798 C CA . ASP A 1 102 ? -2.408 0.478 14.220 1.00 92.44 102 ASP A CA 1
ATOM 799 C C . ASP A 1 102 ? -1.508 0.746 13.009 1.00 92.44 102 ASP A C 1
ATOM 801 O O . ASP A 1 102 ? -0.749 -0.130 12.600 1.00 92.44 102 ASP A O 1
ATOM 805 N N . PHE A 1 103 ? -1.554 1.956 12.442 1.00 93.06 103 PHE A N 1
ATOM 806 C CA . PHE A 1 103 ? -0.721 2.302 11.289 1.00 93.06 103 PHE A CA 1
ATOM 807 C C . PHE A 1 103 ? 0.758 2.430 11.670 1.00 93.06 103 PHE A C 1
ATOM 809 O O . PHE A 1 103 ? 1.611 2.043 10.874 1.00 93.06 103 PHE A O 1
ATOM 816 N N . ARG A 1 104 ? 1.063 2.932 12.875 1.00 91.75 104 ARG A N 1
ATOM 817 C CA . ARG A 1 104 ? 2.435 3.022 13.396 1.00 91.75 104 ARG A CA 1
ATOM 818 C C . ARG A 1 104 ? 2.989 1.626 13.687 1.00 91.75 104 ARG A C 1
ATOM 820 O O . ARG A 1 104 ? 4.031 1.266 13.157 1.00 91.75 104 ARG A O 1
ATOM 827 N N . ARG A 1 105 ? 2.229 0.780 14.396 1.00 92.25 105 ARG A N 1
ATOM 828 C CA . ARG A 1 105 ? 2.605 -0.626 14.644 1.00 92.25 105 ARG A CA 1
ATOM 829 C C . ARG A 1 105 ? 2.843 -1.392 13.343 1.00 92.25 105 ARG A C 1
ATOM 831 O O . ARG A 1 105 ? 3.824 -2.123 13.218 1.00 92.25 105 ARG A O 1
ATOM 838 N N . ALA A 1 106 ? 1.970 -1.199 12.354 1.00 94.31 106 ALA A N 1
ATOM 839 C CA . ALA A 1 106 ? 2.146 -1.790 11.037 1.00 94.31 106 ALA A CA 1
ATOM 840 C C . ALA A 1 106 ? 3.420 -1.275 10.351 1.00 94.31 106 ALA A C 1
ATOM 842 O O . ALA A 1 106 ? 4.172 -2.084 9.817 1.00 94.31 106 ALA A O 1
ATOM 843 N N . TYR A 1 107 ? 3.706 0.031 10.397 1.00 93.56 107 TYR A N 1
ATOM 844 C CA . TYR A 1 107 ? 4.948 0.596 9.862 1.00 93.56 107 TYR A CA 1
ATOM 845 C C . TYR A 1 107 ? 6.199 -0.036 10.486 1.00 93.56 107 TYR A C 1
ATOM 847 O O . TYR A 1 107 ? 7.105 -0.458 9.763 1.00 93.56 107 TYR A O 1
ATOM 855 N N . ASP A 1 108 ? 6.231 -0.156 11.812 1.00 91.38 108 ASP A N 1
ATOM 856 C CA . ASP A 1 108 ? 7.371 -0.709 12.545 1.00 91.38 108 ASP A CA 1
ATOM 857 C C . ASP A 1 108 ? 7.623 -2.176 12.172 1.00 91.38 108 ASP A C 1
ATOM 859 O O . ASP A 1 108 ? 8.766 -2.613 12.039 1.00 91.38 108 ASP A O 1
ATOM 863 N N . LEU A 1 109 ? 6.560 -2.954 11.945 1.00 91.44 109 LEU A N 1
ATOM 864 C CA . LEU A 1 109 ? 6.684 -4.316 11.423 1.00 91.44 109 LEU A CA 1
ATOM 865 C C . LEU A 1 109 ? 7.177 -4.317 9.976 1.00 91.44 109 LEU A C 1
ATOM 867 O O . LEU A 1 109 ? 8.105 -5.048 9.634 1.00 91.44 109 LEU A O 1
ATOM 871 N N . LEU A 1 110 ? 6.569 -3.503 9.117 1.00 91.00 110 LEU A N 1
ATOM 872 C CA . LEU A 1 110 ? 6.887 -3.453 7.694 1.00 91.00 110 LEU A CA 1
ATOM 873 C C . LEU A 1 110 ? 8.353 -3.072 7.460 1.00 91.00 110 LEU A C 1
ATOM 875 O O . LEU A 1 110 ? 9.026 -3.736 6.676 1.00 91.00 110 LEU A O 1
ATOM 879 N N . THR A 1 111 ? 8.872 -2.075 8.178 1.00 88.12 111 THR A N 1
ATOM 880 C CA . THR A 1 111 ? 10.272 -1.635 8.072 1.00 88.12 111 THR A CA 1
ATOM 881 C C . THR A 1 111 ? 11.269 -2.707 8.504 1.00 88.12 111 THR A C 1
ATOM 883 O O . THR A 1 111 ? 12.279 -2.884 7.821 1.00 88.12 111 THR A O 1
ATOM 886 N N . LYS A 1 112 ? 10.961 -3.496 9.545 1.00 86.00 112 LYS A N 1
ATOM 887 C CA . LYS A 1 112 ? 11.774 -4.663 9.939 1.00 86.00 112 LYS A CA 1
ATOM 888 C C . LYS A 1 112 ? 11.870 -5.706 8.823 1.00 86.00 112 LYS A C 1
ATOM 890 O O . LYS A 1 112 ? 12.933 -6.285 8.617 1.00 86.00 112 LYS A O 1
ATOM 895 N N . TYR A 1 113 ? 10.786 -5.930 8.078 1.00 79.75 113 TYR A N 1
ATOM 896 C CA . TYR A 1 113 ? 10.752 -6.905 6.980 1.00 79.75 113 TYR A CA 1
ATOM 897 C C . TYR A 1 113 ? 11.222 -6.348 5.626 1.00 79.75 113 TYR A C 1
ATOM 899 O O . TYR A 1 113 ? 11.458 -7.124 4.700 1.00 79.75 113 TYR A O 1
ATOM 907 N N . THR A 1 114 ? 11.387 -5.029 5.482 1.00 79.44 114 THR A N 1
ATOM 908 C CA . THR A 1 114 ? 11.822 -4.387 4.231 1.00 79.44 114 THR A CA 1
ATOM 909 C C . THR A 1 114 ? 13.058 -3.512 4.428 1.00 79.44 114 THR A C 1
ATOM 911 O O . THR A 1 114 ? 13.005 -2.291 4.279 1.00 79.44 114 THR A O 1
ATOM 914 N N . ALA A 1 115 ? 14.201 -4.139 4.715 1.00 67.31 115 ALA A N 1
ATOM 915 C CA . ALA A 1 115 ? 15.484 -3.432 4.780 1.00 67.31 115 ALA A CA 1
ATOM 916 C C . ALA A 1 115 ? 15.931 -2.883 3.404 1.00 67.31 115 ALA A C 1
ATOM 918 O O . ALA A 1 115 ? 16.609 -1.853 3.314 1.00 67.31 115 ALA A O 1
ATOM 919 N N . ARG A 1 116 ? 15.533 -3.563 2.317 1.00 73.81 116 ARG A N 1
ATOM 920 C CA . ARG A 1 116 ? 15.883 -3.219 0.930 1.00 73.81 116 ARG A CA 1
ATOM 921 C C . ARG A 1 116 ? 14.826 -2.328 0.276 1.00 73.81 116 ARG A C 1
ATOM 923 O O . ARG A 1 116 ? 13.637 -2.423 0.577 1.00 73.81 116 ARG A O 1
ATOM 930 N N . TRP A 1 117 ? 15.276 -1.477 -0.644 1.00 75.44 117 TRP A N 1
ATOM 931 C CA . TRP A 1 117 ? 14.401 -0.656 -1.481 1.00 75.44 117 TRP A CA 1
ATOM 932 C C . TRP A 1 117 ? 13.461 -1.520 -2.348 1.00 75.44 117 TRP A C 1
ATOM 934 O O . TRP A 1 117 ? 13.860 -2.612 -2.755 1.00 75.44 117 TRP A O 1
ATOM 944 N N . PRO A 1 118 ? 12.230 -1.054 -2.651 1.00 80.88 118 PRO A N 1
ATOM 945 C CA . PRO A 1 118 ? 11.604 0.181 -2.171 1.00 80.88 118 PRO A CA 1
ATOM 946 C C . PRO A 1 118 ? 11.114 0.075 -0.721 1.00 80.88 118 PRO A C 1
ATOM 948 O O . PRO A 1 118 ? 10.500 -0.928 -0.341 1.00 80.88 118 PRO A O 1
ATOM 951 N N . ARG A 1 119 ? 11.368 1.121 0.076 1.00 84.88 119 ARG A N 1
ATOM 952 C CA . ARG A 1 119 ? 10.992 1.193 1.498 1.00 84.88 119 ARG A CA 1
ATOM 953 C C . ARG A 1 119 ? 9.560 1.695 1.684 1.00 84.88 119 ARG A C 1
ATOM 955 O O . ARG A 1 119 ? 8.991 2.332 0.800 1.00 84.88 119 ARG A O 1
ATOM 962 N N . TRP A 1 120 ? 8.993 1.397 2.847 1.00 90.44 120 TRP A N 1
ATOM 963 C CA . TRP A 1 120 ? 7.759 2.030 3.298 1.00 90.44 120 TRP A CA 1
ATOM 964 C C . TRP A 1 120 ? 8.036 3.461 3.762 1.00 90.44 120 TRP A C 1
ATOM 966 O O . TRP A 1 120 ? 9.042 3.727 4.412 1.00 90.44 120 TRP A O 1
ATOM 976 N N . GLU A 1 121 ? 7.123 4.366 3.437 1.00 90.19 121 GLU A N 1
ATOM 977 C CA . GLU A 1 121 ? 7.048 5.726 3.957 1.00 90.19 121 GLU A CA 1
ATOM 978 C C . GLU A 1 121 ? 5.907 5.782 4.985 1.00 90.19 121 GLU A C 1
ATOM 980 O O . GLU A 1 121 ? 4.792 5.326 4.697 1.00 90.19 121 GLU A O 1
ATOM 985 N N . PHE A 1 122 ? 6.172 6.363 6.158 1.00 90.38 122 PHE A N 1
ATOM 986 C CA . PHE A 1 122 ? 5.154 6.671 7.164 1.00 90.38 122 PHE A CA 1
ATOM 987 C C . PHE A 1 122 ? 4.872 8.167 7.209 1.00 90.38 122 PHE A C 1
ATOM 989 O O . PHE A 1 122 ? 5.798 8.978 7.174 1.00 90.38 122 PHE A O 1
ATOM 996 N N . ARG A 1 123 ? 3.593 8.547 7.272 1.00 87.56 123 ARG A N 1
ATOM 997 C CA . ARG A 1 123 ? 3.178 9.955 7.290 1.00 87.56 123 ARG A CA 1
ATOM 998 C C . ARG A 1 123 ? 2.146 10.237 8.363 1.00 87.56 123 ARG A C 1
ATOM 1000 O O . ARG A 1 123 ? 0.958 9.955 8.207 1.00 87.56 123 ARG A O 1
ATOM 1007 N N . GLU A 1 124 ? 2.604 10.889 9.420 1.00 83.06 124 GLU A N 1
ATOM 1008 C CA . GLU A 1 124 ? 1.795 11.171 10.604 1.00 83.06 124 GLU A CA 1
ATOM 1009 C C . GLU A 1 124 ? 0.731 12.238 10.357 1.00 83.06 124 GLU A C 1
ATOM 1011 O O . GLU A 1 124 ? -0.441 12.019 10.653 1.00 83.06 124 GLU A O 1
ATOM 1016 N N . ALA A 1 125 ? 1.090 13.347 9.708 1.00 74.25 125 ALA A N 1
ATOM 1017 C CA . ALA A 1 125 ? 0.215 14.519 9.622 1.00 74.25 125 ALA A CA 1
ATOM 1018 C C . ALA A 1 125 ? -0.578 14.632 8.309 1.00 74.25 125 ALA A C 1
ATOM 1020 O O . ALA A 1 125 ? -1.703 15.124 8.308 1.00 74.25 125 ALA A O 1
ATOM 1021 N N . GLN A 1 126 ? -0.014 14.197 7.176 1.00 75.56 126 GLN A N 1
ATOM 1022 C CA . GLN A 1 126 ? -0.598 14.471 5.859 1.00 75.56 126 GLN A CA 1
ATOM 1023 C C . GLN A 1 126 ? -0.579 13.255 4.935 1.00 75.56 126 GLN A C 1
ATOM 1025 O O . GLN A 1 126 ? 0.394 12.508 4.858 1.00 75.56 126 GLN A O 1
ATOM 1030 N N . GLY A 1 127 ? -1.666 13.092 4.180 1.00 80.94 127 GLY A N 1
ATOM 1031 C CA . GLY A 1 127 ? -1.788 12.038 3.181 1.00 80.94 127 GLY A CA 1
ATOM 1032 C C . GLY A 1 127 ? -2.042 10.638 3.739 1.00 80.94 127 GLY A C 1
ATOM 1033 O O . GLY A 1 127 ? -2.491 10.494 4.885 1.00 80.94 127 GLY A O 1
ATOM 1034 N N . PRO A 1 128 ? -1.819 9.601 2.907 1.00 88.75 128 PRO A N 1
ATOM 1035 C CA . PRO A 1 128 ? -1.970 8.227 3.340 1.00 88.75 128 PRO A CA 1
ATOM 1036 C C . PRO A 1 128 ? -0.884 7.912 4.376 1.00 88.75 128 PRO A C 1
ATOM 1038 O O . PRO A 1 128 ? 0.292 8.159 4.094 1.00 88.75 128 PRO A O 1
ATOM 1041 N N . PRO A 1 129 ? -1.251 7.387 5.558 1.00 90.75 129 PRO A N 1
ATOM 1042 C CA . PRO A 1 129 ? -0.283 7.135 6.617 1.00 90.75 129 PRO A CA 1
ATOM 1043 C C . PRO A 1 129 ? 0.803 6.129 6.258 1.00 90.75 129 PRO A C 1
ATOM 1045 O O . PRO A 1 129 ? 1.914 6.253 6.751 1.00 90.75 129 PRO A O 1
ATOM 1048 N N . LEU A 1 130 ? 0.493 5.147 5.410 1.00 93.44 130 LEU A N 1
ATOM 1049 C CA . LEU A 1 130 ? 1.445 4.143 4.946 1.00 93.44 130 LEU A CA 1
ATOM 1050 C C . LEU A 1 130 ? 1.471 4.132 3.434 1.00 93.44 130 LEU A C 1
ATOM 1052 O O . LEU A 1 130 ? 0.422 4.022 2.799 1.00 93.44 130 LEU A O 1
ATOM 1056 N N . LEU A 1 131 ? 2.665 4.188 2.865 1.00 92.50 131 LEU A N 1
ATOM 1057 C CA . LEU A 1 131 ? 2.873 4.215 1.428 1.00 92.50 131 LEU A CA 1
ATOM 1058 C C . LEU A 1 131 ? 4.104 3.389 1.069 1.00 92.50 131 LEU A C 1
ATOM 1060 O O . LEU A 1 131 ? 5.143 3.512 1.703 1.00 92.50 131 LEU A O 1
ATOM 1064 N N . ARG A 1 132 ? 4.017 2.604 0.001 1.00 93.38 132 ARG A N 1
ATOM 1065 C CA . ARG A 1 132 ? 5.173 2.018 -0.677 1.00 93.38 132 ARG A CA 1
ATOM 1066 C C . ARG A 1 132 ? 5.018 2.235 -2.171 1.00 93.38 132 ARG A C 1
ATOM 1068 O O . ARG A 1 132 ? 3.935 2.021 -2.721 1.00 93.38 132 ARG A O 1
ATOM 1075 N N . ARG A 1 133 ? 6.090 2.659 -2.834 1.00 92.94 133 ARG A N 1
ATOM 1076 C CA . ARG A 1 133 ? 6.087 2.944 -4.271 1.00 92.94 133 ARG A CA 1
ATOM 1077 C C . ARG A 1 133 ? 7.448 2.704 -4.909 1.00 92.94 133 ARG A C 1
ATOM 1079 O O . ARG A 1 133 ? 8.452 2.682 -4.208 1.00 92.94 133 ARG A O 1
ATOM 1086 N N . VAL A 1 134 ? 7.456 2.522 -6.224 1.00 91.94 134 VAL A N 1
ATOM 1087 C CA . VAL A 1 134 ? 8.665 2.342 -7.044 1.00 91.94 134 VAL A CA 1
ATOM 1088 C C . VAL A 1 134 ? 8.399 2.819 -8.465 1.00 91.94 134 VAL A C 1
ATOM 1090 O O . VAL A 1 134 ? 7.289 2.629 -8.978 1.00 91.94 134 VAL A O 1
ATOM 1093 N N . SER A 1 135 ? 9.385 3.443 -9.108 1.00 91.56 135 SER A N 1
ATOM 1094 C CA . SER A 1 135 ? 9.222 3.884 -10.490 1.00 91.56 135 SER A CA 1
ATOM 1095 C C . SER A 1 135 ? 9.282 2.705 -11.453 1.00 91.56 135 SER A C 1
ATOM 1097 O O . SER A 1 135 ? 10.146 1.839 -11.355 1.00 91.56 135 SER A O 1
ATOM 1099 N N . LEU A 1 136 ? 8.392 2.682 -12.452 1.00 91.81 136 LEU A N 1
ATOM 1100 C CA . LEU A 1 136 ? 8.495 1.714 -13.547 1.00 91.81 136 LEU A CA 1
ATOM 1101 C C . LEU A 1 136 ? 9.756 1.931 -14.394 1.00 91.81 136 LEU A C 1
ATOM 1103 O O . LEU A 1 136 ? 10.138 1.034 -15.148 1.00 91.81 136 LEU A O 1
ATOM 1107 N N . HIS A 1 137 ? 10.394 3.100 -14.293 1.00 90.19 137 HIS A N 1
ATOM 1108 C CA . HIS A 1 137 ? 11.661 3.381 -14.966 1.00 90.19 137 HIS A CA 1
ATOM 1109 C C . HIS A 1 137 ? 12.839 2.625 -14.349 1.00 90.19 137 HIS A C 1
ATOM 1111 O O . HIS A 1 137 ? 13.804 2.365 -15.056 1.00 90.19 137 HIS A O 1
ATOM 1117 N N . GLU A 1 138 ? 12.727 2.192 -13.091 1.00 89.69 138 GLU A N 1
ATOM 1118 C CA . GLU A 1 138 ? 13.731 1.345 -12.430 1.00 89.69 138 GLU A CA 1
ATOM 1119 C C . GLU A 1 138 ? 13.719 -0.096 -12.964 1.00 89.69 138 GLU A C 1
ATOM 1121 O O . GLU A 1 138 ? 14.662 -0.856 -12.755 1.00 89.69 138 GLU A O 1
ATOM 1126 N N . PHE A 1 139 ? 12.654 -0.497 -13.665 1.00 91.62 139 PHE A N 1
ATOM 1127 C CA . PHE A 1 139 ? 12.531 -1.841 -14.215 1.00 91.62 139 PHE A CA 1
ATOM 1128 C C . PHE A 1 139 ? 12.965 -1.896 -15.685 1.00 91.62 139 PHE A C 1
ATOM 1130 O O . PHE A 1 139 ? 12.601 -1.009 -16.470 1.00 91.62 139 PHE A O 1
ATOM 1137 N N . PRO A 1 140 ? 13.622 -2.993 -16.118 1.00 93.06 140 PRO A N 1
ATOM 1138 C CA . PRO A 1 140 ? 13.921 -3.219 -17.528 1.00 93.06 140 PRO A CA 1
ATOM 1139 C C . PRO A 1 140 ? 12.652 -3.132 -18.379 1.00 93.06 140 PRO A C 1
ATOM 1141 O O . PRO A 1 140 ? 11.660 -3.800 -18.079 1.00 93.06 140 PRO A O 1
ATOM 1144 N N . ALA A 1 141 ? 12.679 -2.346 -19.462 1.00 92.00 141 ALA A N 1
ATOM 1145 C CA . ALA A 1 141 ? 11.489 -2.012 -20.254 1.00 92.00 141 ALA A CA 1
ATOM 1146 C C . ALA A 1 141 ? 10.668 -3.247 -20.671 1.00 92.00 141 ALA A C 1
ATOM 1148 O O . ALA A 1 141 ? 9.453 -3.281 -20.472 1.00 92.00 141 ALA A O 1
ATOM 1149 N N . ARG A 1 142 ? 11.348 -4.299 -21.150 1.00 93.19 142 ARG A N 1
ATOM 1150 C CA . ARG A 1 142 ? 10.734 -5.569 -21.585 1.00 93.19 142 ARG A CA 1
ATOM 1151 C C . ARG A 1 142 ? 10.113 -6.386 -20.443 1.00 93.19 142 ARG A C 1
ATOM 1153 O O . ARG A 1 142 ? 9.318 -7.279 -20.701 1.00 93.19 142 ARG A O 1
ATOM 1160 N N . GLN A 1 143 ? 10.462 -6.098 -19.188 1.00 95.06 143 GLN A N 1
ATOM 1161 C CA . GLN A 1 143 ? 10.024 -6.850 -18.006 1.00 95.06 143 GLN A CA 1
ATOM 1162 C C . GLN A 1 143 ? 9.194 -6.015 -17.020 1.00 95.06 143 GLN A C 1
ATOM 1164 O O . GLN A 1 143 ? 8.791 -6.534 -15.978 1.00 95.06 143 GLN A O 1
ATOM 1169 N N . ARG A 1 144 ? 8.879 -4.750 -17.335 1.00 94.94 144 ARG A N 1
ATOM 1170 C CA . ARG A 1 144 ? 8.118 -3.845 -16.452 1.00 94.94 144 ARG A CA 1
ATOM 1171 C C . ARG A 1 144 ? 6.841 -4.474 -15.900 1.00 94.94 144 ARG A C 1
ATOM 1173 O O . ARG A 1 144 ? 6.579 -4.351 -14.711 1.00 94.94 144 ARG A O 1
ATOM 1180 N N . ALA A 1 145 ? 6.074 -5.186 -16.729 1.00 95.00 145 ALA A N 1
ATOM 1181 C CA . ALA A 1 145 ? 4.841 -5.844 -16.291 1.00 95.00 145 ALA A CA 1
ATOM 1182 C C . ALA A 1 145 ? 5.092 -6.940 -15.237 1.00 95.00 145 ALA A C 1
ATOM 1184 O O . ALA A 1 145 ? 4.377 -7.012 -14.237 1.00 95.00 145 ALA A O 1
ATOM 1185 N N . LYS A 1 146 ? 6.138 -7.754 -15.431 1.00 96.12 146 LYS A N 1
ATOM 1186 C CA . LYS A 1 146 ? 6.561 -8.803 -14.492 1.00 96.12 146 LYS A CA 1
ATOM 1187 C C . LYS A 1 146 ? 7.015 -8.198 -13.162 1.00 96.12 146 LYS A C 1
ATOM 1189 O O . LYS A 1 146 ? 6.507 -8.590 -12.116 1.00 96.12 146 LYS A O 1
ATOM 1194 N N . TYR A 1 147 ? 7.919 -7.218 -13.199 1.00 95.94 147 TYR A N 1
ATOM 1195 C CA . TYR A 1 147 ? 8.425 -6.568 -11.984 1.00 95.94 147 TYR A CA 1
ATOM 1196 C C . TYR A 1 147 ? 7.341 -5.780 -11.245 1.00 95.94 147 TYR A C 1
ATOM 1198 O O . TYR A 1 147 ? 7.275 -5.851 -10.022 1.00 95.94 147 TYR A O 1
ATOM 1206 N N . ALA A 1 148 ? 6.431 -5.114 -11.963 1.00 96.81 148 ALA A N 1
ATOM 1207 C CA . ALA A 1 148 ? 5.269 -4.476 -11.353 1.00 96.81 148 ALA A CA 1
ATOM 1208 C C . ALA A 1 148 ? 4.398 -5.498 -10.612 1.00 96.81 148 ALA A C 1
ATOM 1210 O O . ALA A 1 148 ? 4.056 -5.285 -9.451 1.00 96.81 148 ALA A O 1
ATOM 1211 N N . ARG A 1 149 ? 4.078 -6.637 -11.241 1.00 97.44 149 ARG A N 1
ATOM 1212 C CA . ARG A 1 149 ? 3.303 -7.708 -10.598 1.00 97.44 149 ARG A CA 1
ATOM 1213 C C . ARG A 1 149 ? 3.991 -8.236 -9.337 1.00 97.44 149 ARG A C 1
ATOM 1215 O O . ARG A 1 149 ? 3.317 -8.397 -8.321 1.00 97.44 149 ARG A O 1
ATOM 1222 N N . ASN A 1 150 ? 5.308 -8.451 -9.383 1.00 96.56 150 ASN A N 1
ATOM 1223 C CA . ASN A 1 150 ? 6.091 -8.868 -8.216 1.00 96.56 150 ASN A CA 1
ATOM 1224 C C . ASN A 1 150 ? 6.049 -7.819 -7.104 1.00 96.56 150 ASN A C 1
ATOM 1226 O O . ASN A 1 150 ? 5.736 -8.162 -5.967 1.00 96.56 150 ASN A O 1
ATOM 1230 N N . PHE A 1 151 ? 6.246 -6.542 -7.447 1.00 96.31 151 PHE A N 1
ATOM 1231 C CA . PHE A 1 151 ? 6.135 -5.440 -6.497 1.00 96.31 151 PHE A CA 1
ATOM 1232 C C . PHE A 1 151 ? 4.791 -5.465 -5.759 1.00 96.31 151 PHE A C 1
ATOM 1234 O O . PHE A 1 151 ? 4.778 -5.411 -4.529 1.00 96.31 151 PHE A O 1
ATOM 1241 N N . PHE A 1 152 ? 3.658 -5.582 -6.464 1.00 98.00 152 PHE A N 1
ATOM 1242 C CA . PHE A 1 152 ? 2.354 -5.622 -5.792 1.00 98.00 152 PHE A CA 1
ATOM 1243 C C . PHE A 1 152 ? 2.178 -6.889 -4.962 1.00 98.00 152 PHE A C 1
ATOM 1245 O O . PHE A 1 152 ? 1.711 -6.788 -3.833 1.00 98.00 152 PHE A O 1
ATOM 1252 N N . LYS A 1 153 ? 2.572 -8.059 -5.476 1.00 97.50 153 LYS A N 1
ATOM 1253 C CA . LYS A 1 153 ? 2.465 -9.332 -4.748 1.00 97.50 153 LYS A CA 1
ATOM 1254 C C . LYS A 1 153 ? 3.222 -9.277 -3.419 1.00 97.50 153 LYS A C 1
ATOM 1256 O O . LYS A 1 153 ? 2.653 -9.575 -2.374 1.00 97.50 153 LYS A O 1
ATOM 1261 N N . GLU A 1 154 ? 4.482 -8.853 -3.452 1.00 95.69 154 GLU A N 1
ATOM 1262 C CA . GLU A 1 154 ? 5.322 -8.718 -2.259 1.00 95.69 154 GLU A CA 1
ATOM 1263 C C . GLU A 1 154 ? 4.770 -7.664 -1.302 1.00 95.69 154 GLU A C 1
ATOM 1265 O O . GLU A 1 154 ? 4.654 -7.903 -0.102 1.00 95.69 154 GLU A O 1
ATOM 1270 N N . THR A 1 155 ? 4.384 -6.500 -1.829 1.00 96.69 155 THR A N 1
ATOM 1271 C CA . THR A 1 155 ? 3.855 -5.405 -1.012 1.00 96.69 155 THR A CA 1
ATOM 1272 C C . THR A 1 155 ? 2.561 -5.801 -0.310 1.00 96.69 155 THR A C 1
ATOM 1274 O O . THR A 1 155 ? 2.406 -5.530 0.876 1.00 96.69 155 THR A O 1
ATOM 1277 N N . LEU A 1 156 ? 1.648 -6.479 -1.005 1.00 97.75 156 LEU A N 1
ATOM 1278 C CA . LEU A 1 156 ? 0.383 -6.933 -0.432 1.00 97.75 156 LEU A CA 1
ATOM 1279 C C . LEU A 1 156 ? 0.583 -8.056 0.589 1.00 97.75 156 LEU A C 1
ATOM 1281 O O . LEU A 1 156 ? -0.048 -8.026 1.642 1.00 97.75 156 LEU A O 1
ATOM 1285 N N . ALA A 1 157 ? 1.502 -8.993 0.334 1.00 96.25 157 ALA A N 1
ATOM 1286 C CA . ALA A 1 157 ? 1.858 -10.022 1.308 1.00 96.25 157 ALA A CA 1
ATOM 1287 C C . ALA A 1 157 ? 2.386 -9.406 2.615 1.00 96.25 157 ALA A C 1
ATOM 1289 O O . ALA A 1 157 ? 1.985 -9.816 3.703 1.00 96.25 157 ALA A O 1
ATOM 1290 N N . LEU A 1 158 ? 3.232 -8.376 2.514 1.00 95.50 158 LEU A N 1
ATOM 1291 C CA . LEU A 1 158 ? 3.730 -7.629 3.669 1.00 95.50 158 LEU A CA 1
ATOM 1292 C C . LEU A 1 158 ? 2.613 -6.865 4.393 1.00 95.50 158 LEU A C 1
ATOM 1294 O O . LEU A 1 158 ? 2.549 -6.908 5.619 1.00 95.50 158 LEU A O 1
ATOM 1298 N N . VAL A 1 159 ? 1.704 -6.216 3.655 1.00 95.50 159 VAL A N 1
ATOM 1299 C CA . VAL A 1 159 ? 0.537 -5.527 4.235 1.00 95.50 159 VAL A CA 1
ATOM 1300 C C . VAL A 1 159 ? -0.316 -6.495 5.050 1.00 95.50 159 VAL A C 1
ATOM 1302 O O . VAL A 1 159 ? -0.633 -6.203 6.200 1.00 95.50 159 VAL A O 1
ATOM 1305 N N . VAL A 1 160 ? -0.643 -7.667 4.507 1.00 95.94 160 VAL A N 1
ATOM 1306 C CA . VAL A 1 160 ? -1.410 -8.688 5.239 1.00 95.94 160 VAL A CA 1
ATOM 1307 C C . VAL A 1 160 ? -0.644 -9.172 6.469 1.00 95.94 160 VAL A C 1
ATOM 1309 O O . VAL A 1 160 ? -1.209 -9.223 7.558 1.00 95.94 160 VAL A O 1
ATOM 1312 N N . ARG A 1 161 ? 0.661 -9.438 6.331 1.00 94.19 161 ARG A N 1
ATOM 1313 C CA . ARG A 1 161 ? 1.521 -9.875 7.441 1.00 94.19 161 ARG A CA 1
ATOM 1314 C C . ARG A 1 161 ? 1.656 -8.835 8.557 1.00 94.19 161 ARG A C 1
ATOM 1316 O O . ARG A 1 161 ? 1.918 -9.212 9.692 1.00 94.19 161 ARG A O 1
ATOM 1323 N N . SER A 1 162 ? 1.461 -7.548 8.264 1.00 94.44 162 SER A N 1
ATOM 1324 C CA . SER A 1 162 ? 1.451 -6.498 9.291 1.00 94.44 162 SER A CA 1
ATOM 1325 C C . SER A 1 162 ? 0.203 -6.519 10.184 1.00 94.44 162 SER A C 1
ATOM 1327 O O . SER A 1 162 ? 0.157 -5.791 11.169 1.00 94.44 162 SER A O 1
ATOM 1329 N N . GLY A 1 163 ? -0.827 -7.299 9.832 1.00 95.19 163 GLY A N 1
ATOM 1330 C CA . GLY A 1 163 ? -2.094 -7.383 10.568 1.00 95.19 163 GLY A CA 1
ATOM 1331 C C . GLY A 1 163 ? -3.046 -6.205 10.336 1.00 95.19 163 GLY A C 1
ATOM 1332 O O . GLY A 1 163 ? -4.234 -6.315 10.634 1.00 95.19 163 GLY A O 1
ATOM 1333 N N . LEU A 1 164 ? -2.579 -5.108 9.726 1.00 95.50 164 LEU A N 1
ATOM 1334 C CA . LEU A 1 164 ? -3.374 -3.894 9.527 1.00 95.50 164 LEU A CA 1
ATOM 1335 C C . LEU A 1 164 ? -4.727 -4.127 8.823 1.00 95.50 164 LEU A C 1
ATOM 1337 O O . LEU A 1 164 ? -5.717 -3.553 9.281 1.00 95.50 164 LEU A O 1
ATOM 1341 N N . PRO A 1 165 ? -4.836 -4.945 7.751 1.00 96.31 165 PRO A N 1
ATOM 1342 C CA . PRO A 1 165 ? -6.138 -5.225 7.147 1.00 96.31 165 PRO A CA 1
ATOM 1343 C C . PRO A 1 165 ? -7.128 -5.857 8.135 1.00 96.31 165 PRO A C 1
ATOM 1345 O O . PRO A 1 165 ? -8.283 -5.444 8.197 1.00 96.31 165 PRO A O 1
ATOM 1348 N N . ALA A 1 166 ? -6.681 -6.822 8.942 1.00 95.06 166 ALA A N 1
ATOM 1349 C CA . ALA A 1 166 ? -7.539 -7.498 9.911 1.00 95.06 166 AL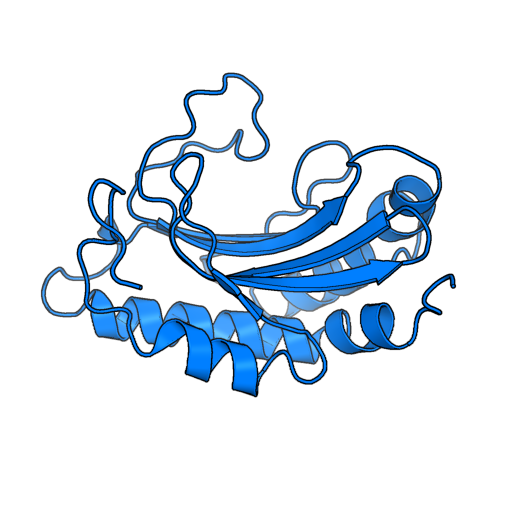A A CA 1
ATOM 1350 C C . ALA A 1 166 ? -7.991 -6.541 11.025 1.00 95.06 166 ALA A C 1
ATOM 1352 O O . ALA A 1 166 ? -9.181 -6.476 11.325 1.00 95.06 166 ALA A O 1
ATOM 1353 N N . GLU A 1 167 ? -7.076 -5.729 11.561 1.00 93.94 167 GLU A N 1
ATOM 1354 C CA . GLU A 1 167 ? -7.378 -4.714 12.581 1.00 93.94 167 GLU A CA 1
ATOM 1355 C C . GLU A 1 167 ? -8.434 -3.711 12.097 1.00 93.94 167 GLU A C 1
ATOM 1357 O O . GLU A 1 167 ? -9.426 -3.425 12.773 1.00 93.94 167 GLU A O 1
ATOM 1362 N N . LEU A 1 168 ? -8.279 -3.200 10.874 1.00 92.75 168 LEU A N 1
ATOM 1363 C CA . LEU A 1 168 ? -9.241 -2.271 10.284 1.00 92.75 168 LEU A CA 1
ATOM 1364 C C . LEU A 1 168 ? -10.602 -2.934 9.995 1.00 92.75 168 LEU A C 1
ATOM 1366 O O . LEU A 1 168 ? -11.636 -2.268 10.110 1.00 92.75 168 LEU A O 1
ATOM 1370 N N . LEU A 1 169 ? -10.6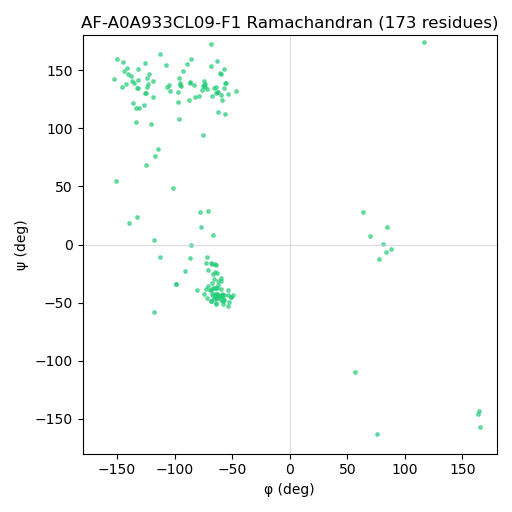34 -4.224 9.644 1.00 92.56 169 LEU A N 1
ATOM 1371 C CA . LEU A 1 169 ? -11.877 -4.983 9.459 1.00 92.56 169 LEU A CA 1
ATOM 1372 C C . LEU A 1 169 ? -12.583 -5.301 10.778 1.00 92.56 169 LEU A C 1
ATOM 1374 O O . LEU A 1 169 ? -13.810 -5.220 10.816 1.00 92.56 169 LEU A O 1
ATOM 1378 N N . ALA A 1 170 ? -11.848 -5.614 11.844 1.00 91.56 170 ALA A N 1
ATOM 1379 C CA . ALA A 1 170 ? -12.408 -5.895 13.165 1.00 91.56 170 ALA A CA 1
ATOM 1380 C C . ALA A 1 170 ? -13.061 -4.654 13.792 1.00 91.56 170 ALA A C 1
ATOM 1382 O O . ALA A 1 170 ? -13.990 -4.757 14.595 1.00 91.56 170 ALA A O 1
ATOM 1383 N N . ARG A 1 171 ? -12.628 -3.451 13.391 1.00 87.75 171 ARG A N 1
ATOM 1384 C CA . ARG A 1 171 ? -13.209 -2.205 13.893 1.00 87.75 171 ARG A CA 1
ATOM 1385 C C . ARG A 1 171 ? -14.686 -2.080 13.490 1.00 87.75 171 ARG A C 1
ATOM 1387 O O . ARG A 1 171 ? -15.024 -2.240 12.309 1.00 87.75 171 ARG A O 1
ATOM 1394 N N . PRO A 1 172 ? -15.575 -1.749 14.444 1.00 78.06 172 PRO A N 1
ATOM 1395 C CA . PRO A 1 172 ? -17.006 -1.705 14.191 1.00 78.06 172 PRO A CA 1
ATOM 1396 C C . PRO A 1 172 ? -17.344 -0.655 13.129 1.00 78.06 172 PRO A C 1
ATOM 1398 O O . PRO A 1 172 ? -16.916 0.503 13.198 1.00 78.06 172 PRO A O 1
ATOM 1401 N N . GLY A 1 173 ? -18.144 -1.068 12.144 1.00 66.00 173 GLY A N 1
ATOM 1402 C CA . GLY A 1 173 ? -18.830 -0.141 11.251 1.00 66.00 173 GLY A CA 1
ATOM 1403 C C . GLY A 1 173 ? -19.943 0.556 12.031 1.00 66.00 173 GLY A C 1
ATOM 1404 O O . GLY A 1 173 ? -20.670 -0.090 12.779 1.00 66.00 173 GLY A O 1
ATOM 1405 N N . GLY A 1 174 ? -20.063 1.876 11.906 1.00 51.28 174 GLY A N 1
ATOM 1406 C CA . GLY A 1 174 ? -21.268 2.559 12.381 1.00 51.28 174 GLY A CA 1
ATOM 1407 C C . GLY A 1 174 ? -22.396 2.310 11.395 1.00 51.28 174 GLY A C 1
ATOM 1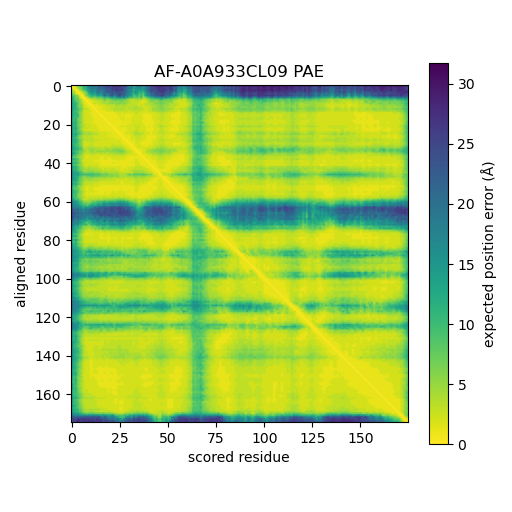408 O O . GLY A 1 174 ? -22.146 2.453 10.195 1.00 51.28 174 GLY A O 1
ATOM 1409 N N . ARG A 1 175 ? -23.574 1.940 11.910 1.00 44.12 175 ARG A N 1
ATOM 1410 C CA . ARG A 1 175 ? -24.841 2.093 11.187 1.00 44.12 175 ARG A CA 1
ATOM 1411 C C . ARG A 1 175 ? -25.061 3.571 10.867 1.00 44.12 175 ARG A C 1
ATOM 1413 O O . ARG A 1 175 ? -24.659 4.407 11.712 1.00 44.12 175 ARG A O 1
#